Protein AF-A0A351YUR0-F1 (afdb_monomer_lite)

Structure (mmCIF, N/CA/C/O backbone):
data_AF-A0A351YUR0-F1
#
_entry.id   AF-A0A351YUR0-F1
#
loop_
_atom_site.group_PDB
_atom_site.id
_atom_site.type_symbol
_atom_site.label_atom_id
_atom_site.label_alt_id
_atom_site.label_comp_id
_atom_site.label_asym_id
_atom_site.label_entity_id
_atom_site.label_seq_id
_atom_site.pdbx_PDB_ins_code
_atom_site.Cartn_x
_atom_site.Cartn_y
_atom_site.Cartn_z
_atom_site.occupancy
_atom_site.B_iso_or_equiv
_atom_site.auth_seq_id
_atom_site.auth_comp_id
_atom_site.auth_asym_id
_atom_site.auth_atom_id
_atom_site.pdbx_PDB_model_num
ATOM 1 N N . MET A 1 1 ? -5.868 -12.768 -9.776 1.00 64.00 1 MET A N 1
ATOM 2 C CA . MET A 1 1 ? -5.720 -11.298 -9.833 1.00 64.00 1 MET A CA 1
ATOM 3 C C . MET A 1 1 ? -7.032 -10.687 -9.336 1.00 64.00 1 MET A C 1
ATOM 5 O O . MET A 1 1 ? -7.934 -10.506 -10.138 1.00 64.00 1 MET A O 1
ATOM 9 N N . LYS A 1 2 ? -7.200 -10.491 -8.016 1.00 87.69 2 LYS A N 1
ATOM 10 C CA . LYS A 1 2 ? -8.502 -10.159 -7.387 1.00 87.69 2 LYS A CA 1
ATOM 11 C C . LYS A 1 2 ? -9.122 -8.866 -7.932 1.00 87.69 2 LYS A C 1
ATOM 13 O O . LYS A 1 2 ? -10.327 -8.814 -8.138 1.00 87.69 2 LYS A O 1
ATOM 18 N N . TYR A 1 3 ? -8.285 -7.869 -8.222 1.00 93.75 3 TYR A N 1
ATOM 19 C CA . TYR A 1 3 ? -8.722 -6.542 -8.672 1.00 93.75 3 TYR A CA 1
ATOM 20 C C . TYR A 1 3 ? -8.219 -6.133 -10.069 1.00 93.75 3 TYR A C 1
ATOM 22 O O . TYR A 1 3 ? -8.445 -5.000 -10.475 1.00 93.75 3 TYR A O 1
ATOM 30 N N . GLY A 1 4 ? -7.493 -6.994 -10.796 1.00 94.31 4 GLY A N 1
ATOM 31 C CA . GLY A 1 4 ? -6.989 -6.658 -12.143 1.00 94.31 4 GLY A CA 1
ATOM 32 C C . GLY A 1 4 ? -6.092 -5.407 -12.217 1.00 94.31 4 GLY A C 1
ATOM 33 O O . GLY A 1 4 ? -6.155 -4.669 -13.196 1.00 94.31 4 GLY A O 1
ATOM 34 N N . ARG A 1 5 ? -5.299 -5.123 -11.171 1.00 93.50 5 ARG A N 1
ATOM 35 C CA . ARG A 1 5 ? -4.493 -3.890 -11.061 1.00 93.50 5 ARG A CA 1
ATOM 36 C C . ARG A 1 5 ? -3.371 -3.834 -12.102 1.00 93.50 5 ARG A C 1
ATOM 38 O O . ARG A 1 5 ? -2.796 -4.857 -12.459 1.00 93.50 5 ARG A O 1
ATOM 45 N N . VAL A 1 6 ? -3.021 -2.621 -12.527 1.00 94.94 6 VAL A N 1
ATOM 46 C CA . VAL A 1 6 ? -1.897 -2.373 -13.443 1.00 94.94 6 VAL A CA 1
ATOM 47 C C . VAL A 1 6 ? -0.544 -2.566 -12.754 1.00 94.94 6 VAL A C 1
ATOM 49 O O . VAL A 1 6 ? -0.413 -2.351 -11.547 1.00 94.94 6 VAL A O 1
ATOM 52 N N . PHE A 1 7 ? 0.480 -2.914 -13.533 1.00 94.44 7 PHE A N 1
ATOM 53 C CA . PHE A 1 7 ? 1.863 -2.906 -13.064 1.00 94.44 7 PHE A CA 1
ATOM 54 C C . PHE A 1 7 ? 2.390 -1.472 -13.048 1.00 94.44 7 PHE A C 1
ATOM 56 O O 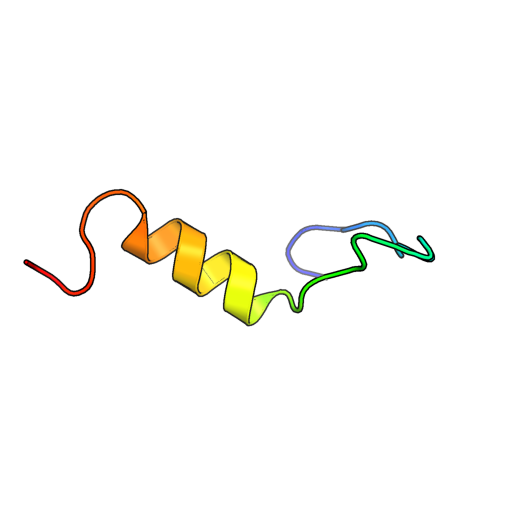. PHE A 1 7 ? 2.509 -0.836 -14.095 1.00 94.44 7 PHE A O 1
ATOM 63 N N . ASN A 1 8 ? 2.677 -0.955 -11.855 1.00 95.31 8 ASN A N 1
ATOM 64 C CA . ASN A 1 8 ? 3.172 0.404 -11.687 1.00 95.31 8 ASN A CA 1
ATOM 65 C C . ASN A 1 8 ? 4.708 0.419 -11.565 1.00 95.31 8 ASN A C 1
ATOM 67 O O . ASN A 1 8 ? 5.255 -0.103 -10.595 1.00 95.31 8 ASN A O 1
ATOM 71 N N . PHE A 1 9 ? 5.374 1.055 -12.535 1.00 96.19 9 PHE A N 1
ATOM 72 C CA . PHE A 1 9 ? 6.831 1.240 -12.609 1.00 96.19 9 PHE A CA 1
ATOM 73 C C . PHE A 1 9 ? 7.273 2.681 -12.281 1.00 96.19 9 PHE A C 1
ATOM 75 O O . PHE A 1 9 ? 8.339 3.121 -12.710 1.00 96.19 9 PHE A O 1
ATOM 82 N N . SER A 1 10 ? 6.447 3.455 -11.572 1.00 96.00 10 SER A N 1
ATOM 83 C CA . SER A 1 10 ? 6.782 4.826 -11.184 1.00 96.00 10 SER A CA 1
ATOM 84 C C . SER A 1 10 ? 8.017 4.886 -10.277 1.00 96.00 10 SER A C 1
ATOM 86 O O . SER A 1 10 ? 8.199 4.062 -9.382 1.00 96.00 10 SER A O 1
ATOM 88 N N . ALA A 1 11 ? 8.849 5.913 -10.477 1.00 95.56 11 ALA A N 1
ATOM 89 C CA . ALA A 1 11 ? 10.049 6.145 -9.669 1.00 95.56 11 ALA A CA 1
ATOM 90 C C . ALA A 1 11 ? 9.750 6.730 -8.272 1.00 95.56 11 ALA A C 1
ATOM 92 O O . ALA A 1 11 ? 10.603 6.671 -7.390 1.00 95.56 11 ALA A O 1
ATOM 93 N N . GLY A 1 12 ? 8.555 7.299 -8.058 1.00 95.19 12 GLY A N 1
ATOM 94 C CA . GLY A 1 12 ? 8.152 7.873 -6.772 1.00 95.19 12 GLY A CA 1
ATOM 95 C C . GLY A 1 12 ? 6.938 8.815 -6.872 1.00 95.19 12 GLY A C 1
ATOM 96 O O . GLY A 1 12 ? 6.955 9.694 -7.733 1.00 95.19 12 GLY A O 1
ATOM 97 N N . PRO A 1 13 ? 5.910 8.668 -6.006 1.00 93.69 13 PRO A N 1
ATOM 98 C CA . PRO A 1 13 ? 5.687 7.525 -5.114 1.00 93.69 13 PRO A CA 1
ATOM 99 C C . PRO A 1 13 ? 5.519 6.217 -5.909 1.00 93.69 13 PRO A C 1
ATOM 101 O O . PRO A 1 13 ? 5.117 6.231 -7.074 1.00 93.69 13 PRO A O 1
ATOM 104 N N . ALA A 1 14 ? 5.891 5.096 -5.292 1.00 95.62 14 ALA A N 1
ATOM 105 C CA . ALA A 1 14 ? 5.945 3.775 -5.923 1.00 95.62 14 ALA A CA 1
ATOM 106 C C . ALA A 1 14 ? 4.709 2.916 -5.594 1.00 95.62 14 ALA A C 1
ATOM 108 O O . ALA A 1 14 ? 3.836 3.310 -4.819 1.00 95.62 14 ALA A O 1
ATOM 109 N N . MET A 1 15 ? 4.629 1.727 -6.196 1.00 96.06 15 MET A N 1
ATOM 110 C CA . MET A 1 15 ? 3.563 0.760 -5.925 1.00 96.06 15 MET A CA 1
ATOM 111 C C . MET A 1 15 ? 3.579 0.277 -4.467 1.00 96.06 15 MET A C 1
ATOM 113 O O . MET A 1 15 ? 4.623 -0.104 -3.945 1.00 96.06 15 MET A O 1
ATOM 117 N N . MET A 1 16 ? 2.398 0.211 -3.850 1.00 96.19 16 MET A N 1
ATOM 118 C CA . MET A 1 16 ? 2.189 -0.396 -2.533 1.00 96.19 16 MET A CA 1
ATOM 119 C C . MET A 1 16 ? 1.659 -1.838 -2.671 1.00 96.19 16 MET A C 1
ATOM 121 O O . MET A 1 16 ? 0.874 -2.093 -3.592 1.00 96.19 16 MET A O 1
ATOM 125 N N . PRO A 1 17 ? 2.042 -2.779 -1.783 1.00 95.75 17 PRO A N 1
ATOM 126 C CA . PRO A 1 17 ? 1.484 -4.132 -1.771 1.00 95.75 17 PRO A CA 1
ATOM 127 C C . PRO A 1 17 ? -0.038 -4.146 -1.573 1.00 95.75 17 PRO A C 1
ATOM 129 O O . PRO A 1 17 ? -0.578 -3.350 -0.806 1.00 95.75 17 PRO A O 1
ATOM 132 N N . GLU A 1 18 ? -0.725 -5.090 -2.224 1.00 96.25 18 GLU A N 1
ATOM 133 C CA . GLU A 1 18 ? -2.187 -5.238 -2.125 1.00 96.25 18 GLU A CA 1
ATOM 134 C C . GLU A 1 18 ? -2.686 -5.402 -0.674 1.00 96.25 18 GLU A C 1
ATOM 136 O O . GLU A 1 18 ? -3.592 -4.653 -0.315 1.00 96.25 18 GLU A O 1
ATOM 141 N N . PRO A 1 19 ? -2.072 -6.238 0.195 1.00 97.38 19 PRO A N 1
ATOM 142 C CA . PRO A 1 19 ? -2.552 -6.410 1.571 1.00 97.38 19 PRO A CA 1
ATOM 143 C C . PRO A 1 19 ? -2.514 -5.129 2.415 1.00 97.38 19 PRO A C 1
ATOM 145 O O . PRO A 1 19 ? -3.396 -4.913 3.234 1.00 97.38 19 PRO A O 1
ATOM 148 N N . VAL A 1 20 ? -1.535 -4.246 2.186 1.00 97.62 20 VAL A N 1
ATOM 149 C CA . VAL A 1 20 ? -1.422 -2.970 2.918 1.00 97.62 20 VAL A CA 1
ATOM 150 C C . VAL A 1 20 ? -2.556 -2.025 2.522 1.00 97.62 20 VAL A C 1
ATOM 152 O O . VAL A 1 20 ? -3.152 -1.365 3.366 1.00 97.62 20 VAL A O 1
ATOM 155 N N . LEU A 1 21 ? -2.888 -1.974 1.230 1.00 97.25 21 LEU A N 1
ATOM 156 C CA . LEU A 1 21 ? -4.018 -1.179 0.750 1.00 97.25 21 LEU A CA 1
ATOM 157 C C . LEU A 1 21 ? -5.360 -1.732 1.241 1.00 97.25 21 LEU A C 1
ATOM 159 O O . LEU A 1 21 ? -6.283 -0.954 1.468 1.00 97.25 21 LEU A O 1
ATOM 163 N N . GLU A 1 22 ? -5.480 -3.054 1.381 1.00 97.69 22 GLU A N 1
ATOM 164 C CA . GLU A 1 22 ? -6.667 -3.689 1.958 1.00 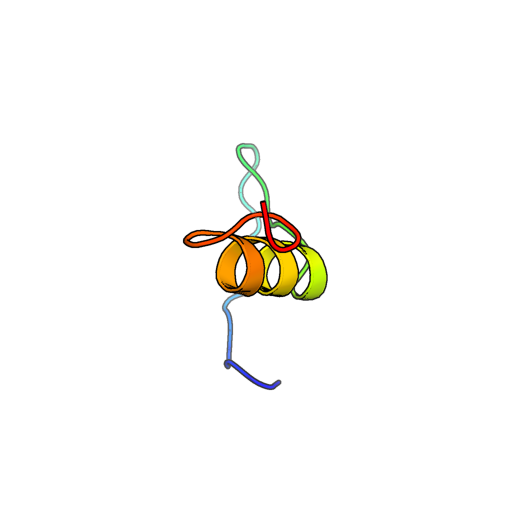97.69 22 GLU A CA 1
ATOM 165 C C . GLU A 1 22 ? -6.822 -3.351 3.443 1.00 97.69 22 GLU A C 1
ATOM 167 O O . GLU A 1 22 ? -7.901 -2.917 3.831 1.00 97.69 22 GLU A O 1
ATOM 172 N N . GLU A 1 23 ? -5.750 -3.444 4.235 1.00 97.94 23 GLU A N 1
ATOM 173 C CA . GLU A 1 23 ? -5.752 -3.055 5.654 1.00 97.94 23 GLU A CA 1
ATOM 174 C C . GLU A 1 23 ? -6.165 -1.588 5.830 1.00 97.94 23 GLU A C 1
ATOM 176 O O . GLU A 1 23 ? -7.106 -1.292 6.564 1.00 97.94 23 GLU A O 1
ATOM 181 N N . ILE A 1 24 ? -5.542 -0.671 5.079 1.00 97.44 24 ILE A N 1
ATOM 182 C CA . ILE A 1 24 ? -5.880 0.760 5.132 1.00 97.44 24 ILE A CA 1
ATOM 183 C C . ILE A 1 24 ? -7.348 0.992 4.768 1.00 97.44 24 ILE A C 1
ATOM 185 O O . ILE A 1 24 ? -8.021 1.786 5.420 1.00 97.44 24 ILE A O 1
ATOM 189 N N . ARG A 1 25 ? -7.859 0.323 3.725 1.00 97.06 25 ARG A N 1
ATOM 190 C CA . ARG A 1 25 ? -9.268 0.440 3.323 1.00 97.06 25 ARG A CA 1
ATOM 191 C C . ARG A 1 25 ? -10.195 -0.006 4.452 1.00 97.06 25 ARG A C 1
ATOM 193 O O . ARG A 1 25 ? -11.188 0.673 4.706 1.00 97.06 25 ARG A O 1
ATOM 200 N N . ASP A 1 26 ? -9.890 -1.137 5.078 1.00 97.31 26 ASP A N 1
ATOM 201 C CA . ASP A 1 26 ? -10.757 -1.765 6.073 1.00 97.31 26 ASP A CA 1
ATOM 202 C C . ASP A 1 26 ? -10.756 -0.979 7.399 1.00 97.31 26 ASP A C 1
ATOM 204 O O . ASP A 1 26 ? -11.793 -0.881 8.055 1.00 97.31 26 ASP A O 1
ATOM 208 N N . GLU A 1 27 ? -9.639 -0.336 7.751 1.00 97.81 27 GLU A N 1
ATOM 209 C CA . GLU A 1 27 ? -9.499 0.471 8.973 1.00 97.81 27 GLU A CA 1
ATOM 210 C C . GLU A 1 27 ? -9.793 1.976 8.781 1.00 97.81 27 GLU A C 1
ATOM 212 O O . GLU A 1 27 ? -9.829 2.722 9.759 1.00 97.81 27 GLU A O 1
ATOM 217 N N . MET A 1 28 ? -10.045 2.447 7.550 1.00 96.56 28 MET A N 1
ATOM 218 C CA . MET A 1 28 ? -10.164 3.882 7.218 1.00 96.56 28 MET A CA 1
ATOM 219 C C . MET A 1 28 ? -11.214 4.633 8.053 1.00 96.56 28 MET A C 1
ATOM 221 O O . MET A 1 28 ? -11.029 5.800 8.392 1.00 96.56 28 MET A O 1
ATOM 225 N N . MET A 1 29 ? -12.343 3.979 8.342 1.00 96.00 29 MET A N 1
ATOM 226 C CA . MET A 1 29 ? -13.486 4.601 9.026 1.00 96.00 29 MET A CA 1
ATOM 227 C C . MET A 1 29 ? -13.484 4.367 10.536 1.00 96.00 29 MET A C 1
ATOM 229 O O . MET A 1 29 ? -14.044 5.168 11.279 1.00 96.00 29 MET A O 1
ATOM 233 N N . ASN A 1 30 ? -12.891 3.260 10.979 1.00 96.25 30 ASN A N 1
ATOM 234 C CA . ASN A 1 30 ? -12.713 2.935 12.383 1.00 96.25 30 ASN A CA 1
ATOM 235 C C . ASN A 1 30 ? -11.405 2.164 12.530 1.00 96.25 30 ASN A C 1
ATOM 237 O O . ASN A 1 30 ? -11.310 0.983 12.184 1.00 96.25 30 ASN A O 1
ATOM 241 N N . TYR A 1 31 ? -10.409 2.851 13.067 1.00 96.06 31 TYR A N 1
ATOM 242 C CA . TYR A 1 31 ? -9.102 2.273 13.274 1.00 96.06 31 TYR A CA 1
ATOM 243 C C . TYR A 1 31 ? -9.134 1.336 14.483 1.00 96.06 31 TYR A C 1
ATOM 245 O O . TYR A 1 31 ? -9.211 1.771 15.630 1.00 96.06 31 TYR A O 1
ATOM 253 N N . ARG A 1 32 ? -9.063 0.026 14.227 1.00 93.94 32 ARG A N 1
ATOM 254 C CA . ARG A 1 32 ? -8.956 -1.021 15.261 1.00 93.94 32 ARG A CA 1
ATOM 255 C C . ARG A 1 32 ? -10.058 -0.997 16.332 1.00 93.94 32 ARG A C 1
ATOM 257 O O . ARG A 1 32 ? -9.847 -1.491 17.438 1.00 93.94 32 ARG A O 1
ATOM 264 N N . GLY A 1 33 ? -11.238 -0.474 16.003 1.00 89.12 33 GLY A N 1
ATOM 265 C CA . GLY A 1 33 ? -12.392 -0.461 16.903 1.00 89.12 33 GLY A CA 1
ATOM 266 C C . GLY A 1 33 ? -12.377 0.652 17.957 1.00 89.12 33 GLY A C 1
ATOM 267 O O . GLY A 1 33 ? -13.094 0.514 18.947 1.00 89.12 33 GLY A O 1
ATOM 268 N N . SER A 1 34 ? -11.565 1.702 17.772 1.00 76.88 34 SER A N 1
ATOM 269 C CA . SER A 1 34 ? -11.486 2.877 18.658 1.00 76.88 34 SER A CA 1
ATOM 270 C C . SER A 1 34 ? -12.737 3.751 18.640 1.00 76.88 34 SER A C 1
ATOM 272 O O . SER A 1 34 ? -13.314 3.912 17.540 1.00 76.88 34 SER A O 1
#

Foldseek 3Di:
DVPPDDQFPDPPPGDDDPVVVVLCVVCVVPNPND

pLDDT: mean 94.02, std 6.47, range [64.0, 97.94]

Sequence (34 aa):
MKYGRVFNFSAGPAMMPEPVLEEIRDEMMNYRGS

Radius of gyration: 12.47 Å; chains: 1; bounding box: 24×19×32 Å

Secondary structure (DSSP, 8-state):
--S-------SSS-PPPHHHHHHHHHHSSSSTT-

=== Feature glossary ===
The features interleaved in this record are:

— What the protein is —

Sequence gives the ch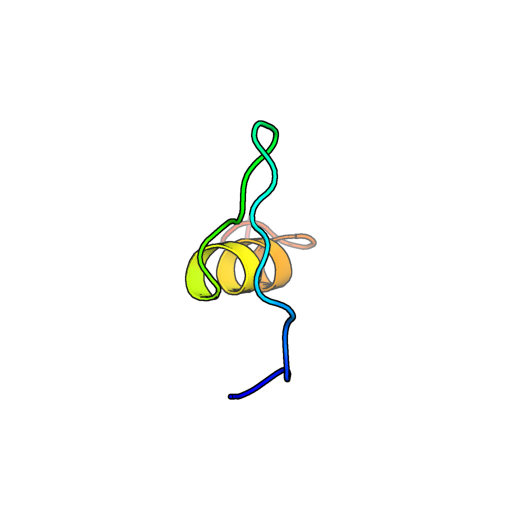ain of amino acids in standard one-letter code (A=alanine, C=cysteine, …, Y=tyrosine), read N→C. It is the only feature that is directly encoded by the gene; all structural features are derived from the folded form of this sequence.

Database cross-references. InterPro integrates a dozen domain/family signature databases into unified entries with residue-range hits. GO terms attach function/process/location labels with evidence codes. CATH codes position the fold in a four-level structural taxonomy. Organism is the NCBI-taxonomy species name.

— Where its atoms are —

Atomic coordinates in PDBx/mmCIF format — the same representation the Protein Data Bank distributes. Each line of the _atom_site loop places one backbone atom in Cartesian space (units: ångströms, origin: arbitrary).

The six renders are orthographic views along the three Cartesian axes in both directions. Representation (cartoon, sticks, or surface) and color scheme (sequence-rainbow or by-chain) vary across proteins so the training set covers all the common visualization conventions.

— Local backbone conformation —

Eight-state secondary structure (DSSP): H is the canonical α-helix, G the tighter 3₁₀-helix, I the wider π-helix; E/B are β-structure, T and S are turns and bends, and '-' is everything else. DSSP derives these from the pattern of main-chain N–H···O=C hydrogen bonds, not from the sequence.

P-SEA three-state annotation labels each residue as helix, strand, or coil based purely on the geometry of the Cα trace. It serves as a fallback when the full backbone (and thus DSSP) is unavailable.

The φ/ψ torsion pair specifies the backbone conformation at each residue. φ rotates about the N–Cα bond, ψ about the Cα–C bond. Steric clashes forbid most of the (φ, ψ) plane — the allowed regions (α-helix basin, β-sheet basin, left-handed helix) are the Ramachandran-allowed regions.

— Global sh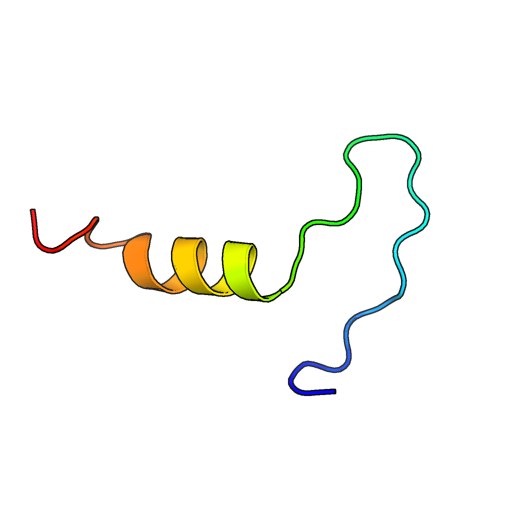ape and packing —

The geometric summary reports three shape descriptors. Rg (radius of gyration) measures how spread out the Cα atoms are about their centre of mass; compact globular proteins have small Rg, elongated or unfolded ones large. Cα contacts (<8 Å, |i−j|>4) count long-range residue pairs in spatial proximity — high for tightly packed folds, near zero for rods or random coil. The bounding-box extents give the protein's footprint along x, y, z in Å.

Solvent-accessible surface area (SASA) is the area in Å² traced out by the centre of a 1.4 Å probe sphere (a water molecule) rolled over the protein's van der Waals surface (Shrake–Rupley / Lee–Richards construction). Buried residues have near-zero SASA; fully exposed residues can exceed 200 Å². The total SASA scales roughly with the number of surface residues.

The contact map is a binary N×N matrix image: pixel (i, j) is dark where Cα_i and Cα_j are within 8 Å and |i−j|>4. Because the |i−j|>4 filter removes local helical contacts, off-diagonal stripes parallel to the main diagonal indicate parallel β-sheets; stripes perpendicular to it indicate antiparallel β-sheets. The Ramachandran plot scatters every residue's (φ, ψ) pair against the sterically allowed regions. The PAE heatmap renders the predicted-aligned-error matrix.

— Structural neighborhood —

3Di is Foldseek's structural alphabet. Each residue is assigned one of twenty discrete states based on how its Cα sits relative to its spatial (not sequential) neighbors. Aligning 3Di strings finds structural homologs roughly as well as full 3D superposition, but orders of magnitude faster.

Nearest PDB neighbors are the top structural matches found by Foldseek when searching this structure against the entire Protein Data Bank. Each hit re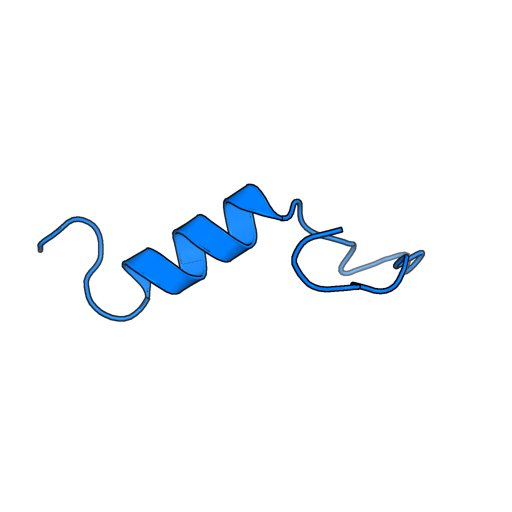ports a TM-score (0 to 1; >0.5 almost always implies the same fold) and an E-value. These are *structural* homologs — they may share no detectable sequence similarity.

— Confidence and disorder —

For AlphaFold models, the B-factor field carries pLDDT — the model's own estimate of local accuracy on a 0–100 scale. Regions with pLDDT<50 should be treated as essentially unmodeled; they often correspond to intrinsically disordered segments.

Crystallographic B-factors measure how much each atom's electron density is smeared out, in Å². They rise in mobile loops and surface residues and fall in the buried 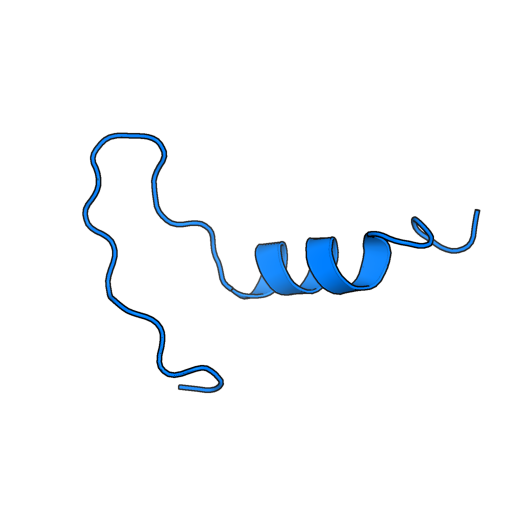interior. In AlphaFold models this column is repurposed to hold pLDDT instead.

Predicted aligned error is AlphaFold's pairwise confidence. Unlike pLDDT (per-residue), PAE is per-residue-pair and captures whether two parts of the structure are correctly placed relative to each other. Units are ångströms of expected positional error.